Protein AF-A0A9E5NY23-F1 (afdb_monomer_lite)

Secondary structure (DSSP, 8-state):
-HHHHHT-SEE-HHHHHHHHHHHTT-HHHHHHHHHHHHHTTSEEEETTEEEESS-TTTS---SSHHHHHHHHHHT--

Foldseek 3Di:
DLCVLVVAPEEPPVVVVVLCVQQVPDSVSSVLLVVVCVVVVQWDQDPRYIDGPDDPVPDPRQSHPVSSVVVVVVVDD

pLDDT: mean 70.26, std 9.47, range [48.62, 82.88]

Sequence (77 aa):
MVSHLLGTEELDKELEEFILEKTEGVPFFIEELIKSLKDLKIIEREDNRYRIAKDIKEVTIPATIQDVIMARVDSLP

Structure (mmCIF, N/CA/C/O backbone):
data_AF-A0A9E5NY23-F1
#
_entry.id   AF-A0A9E5NY23-F1
#
loop_
_atom_site.group_PDB
_atom_site.id
_atom_site.type_symbol
_atom_site.label_atom_id
_atom_site.label_alt_id
_atom_site.label_comp_id
_atom_site.label_asym_id
_atom_site.label_entity_id
_atom_site.label_seq_id
_atom_site.pdbx_PDB_ins_code
_atom_site.Cartn_x
_atom_site.Cartn_y
_atom_site.Cartn_z
_atom_site.occupancy
_atom_site.B_iso_or_equiv
_atom_site.auth_seq_id
_atom_site.auth_comp_id
_atom_site.auth_asym_id
_atom_site.auth_atom_id
_atom_site.pdbx_PDB_model_num
ATOM 1 N N . MET A 1 1 ? 0.149 4.128 -11.790 1.00 66.25 1 MET A N 1
ATOM 2 C CA . MET A 1 1 ? 0.927 2.874 -12.019 1.00 66.25 1 MET A CA 1
ATOM 3 C C . MET A 1 1 ? 0.659 1.881 -10.898 1.00 66.25 1 MET A C 1
ATOM 5 O O . MET A 1 1 ? 0.378 0.721 -11.169 1.00 66.25 1 MET A O 1
ATOM 9 N N . VAL A 1 2 ? 0.689 2.358 -9.653 1.00 68.31 2 VAL A N 1
ATOM 10 C CA . VAL A 1 2 ? 0.405 1.570 -8.448 1.00 68.31 2 VAL A CA 1
ATOM 11 C C . VAL A 1 2 ? -1.044 1.061 -8.425 1.00 68.31 2 VAL A C 1
ATOM 13 O O . VAL A 1 2 ? -1.272 -0.111 -8.151 1.00 68.31 2 VAL A O 1
ATOM 16 N N . SER A 1 3 ? -2.014 1.893 -8.819 1.00 69.81 3 SER A N 1
ATOM 17 C CA . SER A 1 3 ? -3.434 1.519 -8.964 1.00 69.81 3 SER A CA 1
ATOM 18 C C . SER A 1 3 ? -3.661 0.286 -9.856 1.00 69.81 3 SER A C 1
ATOM 20 O O . SER A 1 3 ? -4.387 -0.637 -9.486 1.00 69.81 3 SER A O 1
ATOM 22 N N . HIS A 1 4 ? -2.959 0.210 -10.993 1.00 71.19 4 HIS A N 1
ATOM 23 C CA . HIS A 1 4 ? -3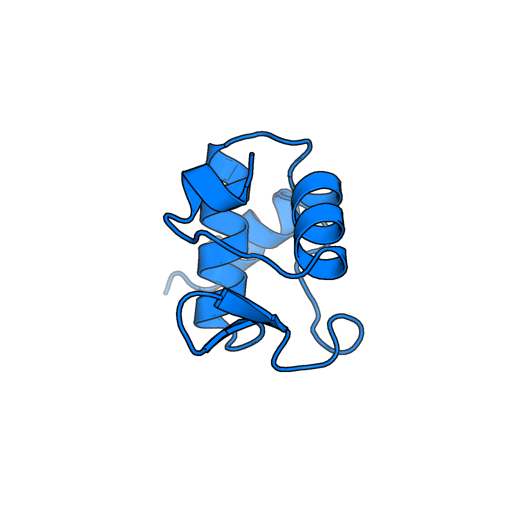.015 -0.941 -11.900 1.00 71.19 4 HIS A CA 1
ATOM 24 C C . HIS A 1 4 ? -2.436 -2.220 -11.285 1.00 71.19 4 HIS A C 1
ATOM 26 O O . HIS A 1 4 ? -3.016 -3.286 -11.471 1.00 71.19 4 HIS A O 1
ATOM 32 N N . LEU A 1 5 ? -1.330 -2.120 -10.541 1.00 68.75 5 LEU A N 1
ATOM 33 C CA . LEU A 1 5 ? -0.742 -3.260 -9.819 1.00 68.75 5 LEU A CA 1
ATOM 34 C C . LEU A 1 5 ? -1.657 -3.752 -8.689 1.00 68.75 5 LEU A C 1
ATOM 36 O O . LEU A 1 5 ? -1.658 -4.929 -8.344 1.00 68.75 5 LEU A O 1
ATOM 40 N N . LEU A 1 6 ? -2.467 -2.850 -8.139 1.00 67.50 6 LEU A N 1
ATOM 41 C CA . LEU A 1 6 ? -3.384 -3.123 -7.041 1.00 67.50 6 LEU A CA 1
ATOM 42 C C . LEU A 1 6 ? -4.762 -3.631 -7.459 1.00 67.50 6 LEU A C 1
ATOM 44 O O . LEU A 1 6 ? -5.530 -4.072 -6.598 1.00 67.50 6 LEU A O 1
ATOM 48 N N . GLY A 1 7 ? -5.099 -3.537 -8.746 1.00 66.75 7 GLY A N 1
ATOM 49 C CA . GLY A 1 7 ? -6.453 -3.800 -9.225 1.00 66.75 7 GLY A CA 1
ATOM 50 C C . GLY A 1 7 ? -7.491 -2.867 -8.593 1.00 66.75 7 GLY A C 1
ATOM 51 O O . GLY A 1 7 ? -8.627 -3.290 -8.367 1.00 66.75 7 GLY A O 1
ATOM 52 N N . THR A 1 8 ? -7.103 -1.629 -8.263 1.00 67.44 8 THR A N 1
ATOM 53 C CA . THR A 1 8 ? -8.028 -0.589 -7.797 1.00 67.44 8 THR A CA 1
ATOM 54 C C . THR A 1 8 ? -8.070 0.551 -8.786 1.00 67.44 8 THR A C 1
ATOM 56 O O . THR A 1 8 ? -7.057 0.922 -9.375 1.00 67.44 8 THR A O 1
ATOM 59 N N . GLU A 1 9 ? -9.256 1.116 -8.975 1.00 64.50 9 GLU A N 1
ATOM 60 C CA . GLU A 1 9 ? -9.405 2.294 -9.827 1.00 64.50 9 GLU A CA 1
ATOM 61 C C . GLU A 1 9 ? -8.881 3.545 -9.122 1.00 64.50 9 GLU A C 1
ATOM 63 O O . GLU A 1 9 ? -8.462 4.495 -9.779 1.00 64.50 9 GLU A O 1
ATOM 68 N N . GLU A 1 10 ? -8.851 3.536 -7.785 1.00 69.12 10 GLU A N 1
ATOM 69 C CA . GLU A 1 10 ? -8.527 4.724 -7.012 1.00 69.12 10 GLU A CA 1
ATOM 70 C C . GLU A 1 10 ? -7.658 4.382 -5.790 1.00 69.12 10 GLU A C 1
ATOM 72 O O . GLU A 1 10 ? -7.919 3.446 -5.029 1.00 69.12 10 GLU A O 1
ATOM 77 N N . LEU A 1 11 ? -6.579 5.145 -5.639 1.00 74.44 11 LEU A N 1
ATOM 78 C CA . LEU A 1 11 ? -5.621 5.101 -4.541 1.00 74.44 11 LEU A CA 1
ATOM 79 C C . LEU A 1 11 ? -5.494 6.531 -4.018 1.00 74.44 11 LEU A C 1
ATOM 81 O O . LEU A 1 11 ? -5.538 7.476 -4.810 1.00 74.44 11 LEU A O 1
ATOM 85 N N . ASP A 1 12 ? -5.382 6.702 -2.704 1.00 78.50 12 ASP A N 1
ATOM 86 C CA . ASP A 1 12 ? -5.067 8.020 -2.159 1.00 78.50 12 ASP A CA 1
ATOM 87 C C . ASP A 1 12 ? -3.707 8.510 -2.696 1.00 78.50 12 ASP A C 1
ATOM 89 O O . ASP A 1 12 ? -2.764 7.724 -2.808 1.00 78.50 12 ASP A O 1
ATOM 93 N N . LYS A 1 13 ? -3.600 9.794 -3.061 1.00 79.94 13 LYS A N 1
ATOM 94 C CA . LYS A 1 13 ? -2.370 10.343 -3.656 1.00 79.94 13 LYS A CA 1
ATOM 95 C C . LYS A 1 13 ? -1.192 10.315 -2.690 1.00 79.94 13 LYS A C 1
ATOM 97 O O . LYS A 1 13 ? -0.082 10.027 -3.121 1.00 79.94 13 LYS A O 1
ATOM 102 N N . GLU A 1 14 ? -1.433 10.577 -1.409 1.00 78.12 14 GLU A N 1
ATOM 103 C CA . GLU A 1 14 ? -0.394 10.543 -0.379 1.00 78.12 14 GLU A CA 1
ATOM 104 C C . GLU A 1 14 ? 0.125 9.111 -0.201 1.00 78.12 14 GLU A C 1
ATOM 106 O O . GLU A 1 14 ? 1.327 8.880 -0.078 1.00 78.12 14 GLU A O 1
ATOM 111 N N . LEU A 1 15 ? -0.773 8.126 -0.302 1.00 78.06 15 LEU A N 1
ATOM 112 C CA . LEU A 1 15 ? -0.408 6.713 -0.301 1.00 78.06 15 LEU A CA 1
ATOM 113 C C . LEU A 1 15 ? 0.343 6.301 -1.579 1.00 78.06 15 LEU A C 1
ATOM 115 O O . LEU A 1 15 ? 1.298 5.531 -1.491 1.00 78.06 15 LEU A O 1
ATOM 119 N N . GLU A 1 16 ? -0.053 6.792 -2.759 1.00 82.81 16 GLU A N 1
ATOM 120 C CA . GLU A 1 16 ? 0.663 6.514 -4.013 1.00 82.81 16 GLU A CA 1
ATOM 121 C C . GLU A 1 16 ? 2.087 7.078 -3.981 1.00 82.81 16 GLU A C 1
ATOM 123 O O . GLU A 1 16 ? 3.030 6.351 -4.294 1.00 82.81 16 GLU A O 1
ATOM 128 N N . GLU A 1 17 ? 2.254 8.335 -3.567 1.00 82.88 17 GLU A N 1
ATOM 129 C CA . GLU A 1 17 ? 3.565 8.977 -3.433 1.00 82.88 17 GLU A CA 1
ATOM 130 C C . GLU A 1 17 ? 4.437 8.249 -2.410 1.00 82.88 17 GLU A C 1
ATOM 132 O O . GLU A 1 17 ? 5.578 7.914 -2.720 1.00 82.88 17 GLU A O 1
ATOM 137 N N . PHE A 1 18 ? 3.879 7.898 -1.248 1.00 80.25 18 PHE A N 1
ATOM 138 C CA . PHE A 1 18 ? 4.580 7.115 -0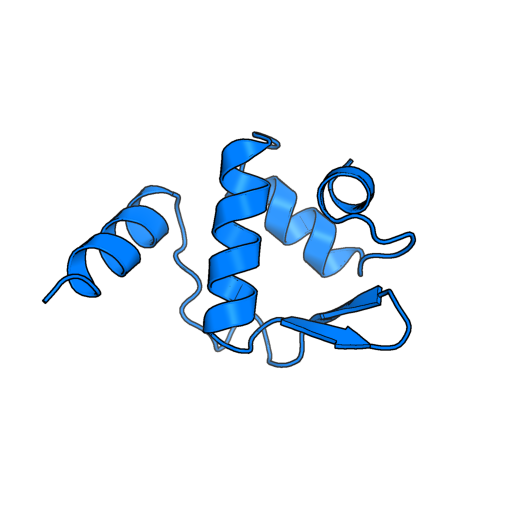.233 1.00 80.25 18 PHE A CA 1
ATOM 139 C C . PHE A 1 18 ? 5.058 5.761 -0.771 1.00 80.25 18 PHE A C 1
ATOM 141 O O . PHE A 1 18 ? 6.217 5.382 -0.596 1.00 80.25 18 PHE A O 1
ATOM 148 N N . ILE A 1 19 ? 4.178 5.021 -1.453 1.00 80.00 19 ILE A N 1
ATOM 149 C CA . ILE A 1 19 ? 4.525 3.721 -2.031 1.00 80.00 19 ILE A CA 1
ATOM 150 C C . ILE A 1 19 ? 5.624 3.893 -3.079 1.00 80.00 19 ILE A C 1
ATOM 152 O O . ILE A 1 19 ? 6.593 3.137 -3.067 1.00 80.00 19 ILE A O 1
ATOM 156 N N . LEU A 1 20 ? 5.510 4.874 -3.973 1.00 81.94 20 LEU A N 1
ATOM 157 C CA . LEU A 1 20 ? 6.509 5.114 -5.014 1.00 81.94 20 LEU A CA 1
ATOM 158 C C . LEU A 1 20 ? 7.862 5.531 -4.434 1.00 81.94 20 LEU A C 1
ATOM 160 O O . LEU A 1 20 ? 8.882 5.007 -4.876 1.00 81.94 20 LEU A O 1
ATOM 164 N N . GLU A 1 21 ? 7.877 6.402 -3.426 1.00 81.88 21 GLU A N 1
ATOM 165 C CA . GLU A 1 21 ? 9.096 6.834 -2.738 1.00 81.88 21 GLU A CA 1
ATOM 166 C C . GLU A 1 21 ? 9.807 5.649 -2.069 1.00 81.88 21 GLU A C 1
ATOM 168 O O . GLU A 1 21 ? 11.021 5.503 -2.187 1.00 81.88 21 GLU A O 1
ATOM 173 N N . LYS A 1 22 ? 9.056 4.758 -1.410 1.00 74.94 22 LYS A N 1
ATOM 174 C CA . LYS A 1 22 ? 9.623 3.608 -0.688 1.00 74.94 22 LYS A CA 1
ATOM 175 C C . LYS A 1 22 ? 10.053 2.446 -1.573 1.00 74.94 22 LYS A C 1
ATOM 177 O O . LYS A 1 22 ? 10.874 1.634 -1.153 1.00 74.94 22 LYS A O 1
ATOM 182 N N . THR A 1 23 ? 9.479 2.334 -2.764 1.00 78.69 23 THR A N 1
ATOM 183 C CA . THR A 1 23 ? 9.675 1.178 -3.656 1.00 78.69 23 THR A CA 1
ATOM 184 C C . THR A 1 23 ? 10.494 1.512 -4.893 1.00 78.69 23 THR A C 1
ATOM 186 O O . THR A 1 23 ? 10.772 0.616 -5.689 1.00 78.69 23 THR A O 1
ATOM 189 N N . GLU A 1 24 ? 10.833 2.791 -5.083 1.00 78.75 24 GLU A N 1
ATOM 190 C CA . GLU A 1 24 ? 11.485 3.328 -6.282 1.00 78.75 24 GLU A CA 1
ATOM 191 C C . GLU A 1 24 ? 10.742 2.960 -7.585 1.00 78.75 24 GLU A C 1
ATOM 193 O O . GLU A 1 24 ? 11.319 2.903 -8.669 1.00 78.75 24 GLU A O 1
ATOM 198 N N . GLY A 1 25 ? 9.438 2.675 -7.488 1.00 77.06 25 GLY A N 1
ATOM 199 C CA . GLY A 1 25 ? 8.609 2.251 -8.617 1.00 77.06 25 GLY A CA 1
ATOM 200 C C . GLY A 1 25 ? 8.812 0.800 -9.069 1.00 77.06 25 GLY A C 1
ATOM 201 O O . GLY A 1 25 ? 8.249 0.407 -10.092 1.00 77.06 25 GLY A O 1
ATOM 202 N N . VAL A 1 26 ? 9.576 -0.016 -8.337 1.00 78.19 26 VAL A N 1
ATOM 203 C CA . VAL A 1 26 ? 9.800 -1.428 -8.677 1.00 78.19 26 VAL A CA 1
ATOM 204 C C . VAL A 1 26 ? 8.540 -2.253 -8.361 1.00 78.19 26 VAL A C 1
ATOM 206 O O . VAL A 1 26 ? 8.149 -2.339 -7.194 1.00 78.19 26 VAL A O 1
ATOM 209 N N . PRO A 1 27 ? 7.917 -2.933 -9.349 1.00 79.06 27 PRO A N 1
ATOM 210 C CA . PRO A 1 27 ? 6.625 -3.606 -9.164 1.00 79.06 27 PRO A CA 1
ATOM 211 C C . PRO A 1 27 ? 6.588 -4.627 -8.023 1.00 79.06 27 PRO A C 1
ATOM 213 O O . PRO A 1 27 ? 5.648 -4.641 -7.234 1.00 79.06 27 PRO A O 1
ATOM 216 N N . PHE A 1 28 ? 7.637 -5.440 -7.888 1.00 79.12 28 PHE A N 1
ATOM 217 C CA . PHE A 1 28 ? 7.722 -6.440 -6.822 1.00 79.12 28 PHE A CA 1
ATOM 218 C C . PHE A 1 28 ? 7.704 -5.803 -5.422 1.00 79.12 28 PHE A C 1
ATOM 220 O O . PHE A 1 28 ? 7.045 -6.308 -4.517 1.00 79.12 28 PHE A O 1
ATOM 227 N N . PHE A 1 29 ? 8.377 -4.664 -5.241 1.00 75.94 29 PHE A N 1
ATOM 228 C CA . PHE A 1 29 ? 8.413 -3.971 -3.952 1.00 75.94 29 PHE A CA 1
ATOM 229 C C . PHE A 1 29 ? 7.103 -3.260 -3.642 1.00 75.94 29 PHE A C 1
ATOM 231 O O . PHE A 1 29 ? 6.693 -3.233 -2.486 1.00 75.94 29 PHE A O 1
ATOM 238 N N . ILE A 1 30 ? 6.422 -2.747 -4.667 1.00 80.56 30 ILE A N 1
ATOM 239 C CA . ILE A 1 30 ? 5.063 -2.216 -4.537 1.00 80.56 30 ILE A CA 1
ATOM 240 C C . ILE A 1 30 ? 4.139 -3.289 -3.962 1.00 80.56 30 ILE A C 1
ATOM 242 O O . ILE A 1 30 ? 3.452 -3.041 -2.974 1.00 80.56 30 ILE A O 1
ATOM 246 N N . GLU A 1 31 ? 4.159 -4.498 -4.522 1.00 80.44 31 GLU A N 1
ATOM 247 C CA . GLU A 1 31 ? 3.332 -5.595 -4.019 1.00 80.44 31 GLU A CA 1
ATOM 248 C C . GLU A 1 31 ? 3.672 -5.986 -2.577 1.00 80.44 31 GLU A C 1
ATOM 250 O O . GLU A 1 31 ? 2.768 -6.175 -1.762 1.00 80.44 31 GLU A O 1
ATOM 255 N N . GLU A 1 32 ? 4.958 -6.117 -2.252 1.00 79.81 32 GLU A N 1
ATOM 256 C CA . GLU A 1 32 ? 5.402 -6.539 -0.921 1.00 79.81 32 GLU A CA 1
ATOM 257 C C . GLU A 1 32 ? 5.100 -5.491 0.152 1.00 79.81 32 GLU A C 1
ATOM 259 O O . GLU A 1 32 ? 4.537 -5.835 1.191 1.00 79.81 32 GLU A O 1
ATOM 264 N N . LEU A 1 33 ? 5.376 -4.212 -0.121 1.00 78.81 33 LEU A N 1
ATOM 265 C CA . LEU A 1 33 ? 5.046 -3.122 0.794 1.00 78.81 33 LEU A CA 1
ATOM 266 C C . LEU A 1 33 ? 3.544 -3.102 1.080 1.00 78.81 33 LEU A C 1
ATOM 268 O O . LEU A 1 33 ? 3.129 -3.036 2.231 1.00 78.81 33 LEU A O 1
ATOM 272 N N . ILE A 1 34 ? 2.713 -3.230 0.049 1.00 79.25 34 ILE A N 1
ATOM 273 C CA . ILE A 1 34 ? 1.257 -3.224 0.206 1.00 79.25 34 ILE A CA 1
ATOM 274 C C . ILE A 1 34 ? 0.776 -4.431 1.009 1.00 79.25 34 ILE A C 1
ATOM 276 O O . ILE A 1 34 ? -0.112 -4.276 1.849 1.00 79.25 34 ILE A O 1
ATOM 280 N N . LYS A 1 35 ? 1.347 -5.623 0.790 1.00 78.06 35 LYS A N 1
ATOM 281 C CA . LYS A 1 35 ? 1.052 -6.796 1.630 1.00 78.06 35 LYS A CA 1
ATOM 282 C C . LYS A 1 35 ? 1.376 -6.498 3.092 1.00 78.06 35 LYS A C 1
ATOM 284 O O . LYS A 1 35 ? 0.494 -6.652 3.929 1.00 78.06 35 LYS A O 1
ATOM 289 N N . SER A 1 36 ? 2.562 -5.963 3.385 1.00 77.31 36 SER A N 1
ATOM 290 C CA . SER A 1 36 ? 2.944 -5.587 4.751 1.00 77.31 36 SER A CA 1
ATOM 291 C C . SER A 1 36 ? 2.010 -4.535 5.356 1.00 77.31 36 SER A C 1
ATOM 293 O O . SER A 1 36 ? 1.573 -4.688 6.494 1.00 77.31 36 SER A O 1
ATOM 295 N N . LEU A 1 37 ? 1.643 -3.492 4.605 1.00 78.06 37 LEU A N 1
ATOM 296 C CA . LEU A 1 37 ? 0.718 -2.456 5.077 1.00 78.06 37 LEU A CA 1
ATOM 297 C C . LEU A 1 37 ? -0.679 -3.024 5.387 1.00 78.06 37 LEU A C 1
ATOM 299 O O . LEU A 1 37 ? -1.325 -2.580 6.339 1.00 78.06 37 LEU A O 1
AT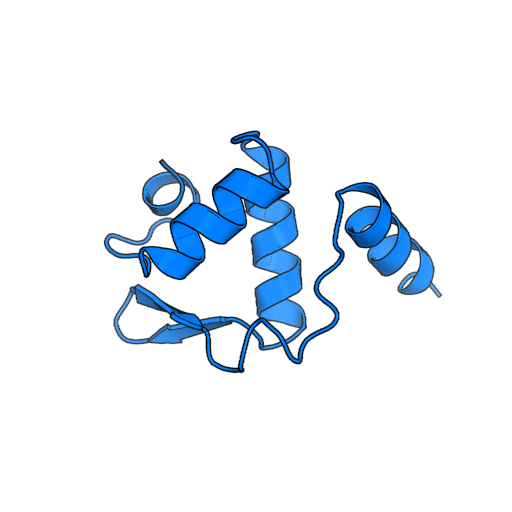OM 303 N N . LYS A 1 38 ? -1.145 -4.011 4.611 1.00 77.69 38 LYS A N 1
ATOM 304 C CA . LYS A 1 38 ? -2.410 -4.722 4.865 1.00 77.69 38 LYS A CA 1
ATOM 305 C C . LYS A 1 38 ? -2.319 -5.619 6.094 1.00 77.69 38 LYS A C 1
ATOM 307 O O . LYS A 1 38 ? -3.218 -5.576 6.932 1.00 77.69 38 LYS A O 1
ATOM 312 N N . ASP A 1 39 ? -1.243 -6.389 6.220 1.00 77.69 39 ASP A N 1
ATOM 313 C CA . ASP A 1 39 ? -1.022 -7.303 7.346 1.00 77.69 39 ASP A CA 1
ATOM 314 C C . ASP A 1 39 ? -0.935 -6.535 8.674 1.00 77.69 39 ASP A C 1
ATOM 316 O O . ASP A 1 39 ? -1.522 -6.936 9.680 1.00 77.69 39 ASP A O 1
ATOM 320 N N . LEU A 1 40 ? -0.296 -5.362 8.650 1.00 74.19 40 LEU A N 1
ATOM 321 C CA . LEU A 1 40 ? -0.199 -4.440 9.783 1.00 74.19 40 LEU A CA 1
ATOM 322 C C . LEU A 1 40 ? -1.476 -3.602 10.012 1.00 74.19 40 LEU A C 1
ATOM 324 O O . LEU A 1 40 ? -1.529 -2.815 10.960 1.00 74.19 40 LEU A O 1
ATOM 328 N N . LYS A 1 41 ? -2.516 -3.768 9.179 1.00 76.50 41 LYS A N 1
ATOM 329 C CA . LYS A 1 41 ? -3.779 -3.000 9.212 1.00 76.50 41 LYS A CA 1
ATOM 330 C C . LYS A 1 41 ? -3.570 -1.479 9.165 1.00 76.50 41 LYS A C 1
ATOM 332 O O . LYS A 1 41 ? -4.276 -0.725 9.833 1.00 76.50 41 LYS A O 1
ATOM 337 N N . ILE A 1 42 ? -2.568 -1.043 8.404 1.00 75.44 42 ILE A N 1
ATOM 338 C CA . ILE A 1 42 ? -2.222 0.370 8.180 1.00 75.44 42 ILE A CA 1
ATOM 339 C C . ILE A 1 42 ? -3.057 0.932 7.041 1.00 75.44 42 ILE A C 1
ATOM 341 O O . ILE A 1 42 ? -3.495 2.076 7.105 1.00 75.44 42 ILE A O 1
ATOM 345 N N . ILE A 1 43 ? -3.289 0.117 6.011 1.00 79.44 43 ILE A N 1
ATOM 346 C CA . ILE A 1 43 ? -4.191 0.446 4.914 1.00 79.44 43 ILE A CA 1
ATOM 347 C C . ILE A 1 43 ? -5.392 -0.485 4.927 1.00 79.44 43 ILE A C 1
ATOM 349 O O . ILE A 1 43 ? -5.284 -1.675 5.233 1.00 79.44 43 ILE A O 1
ATOM 353 N N . GLU A 1 44 ? -6.533 0.058 4.542 1.00 78.25 44 GLU A N 1
ATOM 354 C CA . GLU A 1 44 ? -7.768 -0.689 4.371 1.00 78.25 44 GLU A CA 1
ATOM 355 C C . GLU A 1 44 ? -8.376 -0.402 3.004 1.00 78.25 44 GLU A C 1
ATOM 357 O O . GLU A 1 44 ? -8.132 0.641 2.392 1.00 78.25 44 GLU A O 1
ATOM 362 N N . ARG A 1 45 ? -9.139 -1.373 2.501 1.00 77.19 45 ARG A N 1
ATOM 363 C CA . ARG A 1 45 ? -9.891 -1.221 1.260 1.00 77.19 45 ARG A CA 1
ATOM 364 C C . ARG A 1 45 ? -11.321 -0.847 1.617 1.00 77.19 45 ARG A C 1
ATOM 366 O O . ARG A 1 45 ? -12.029 -1.670 2.190 1.00 77.19 45 ARG A O 1
ATOM 373 N N . GLU A 1 46 ? -11.735 0.351 1.237 1.00 76.25 46 GLU A N 1
ATOM 374 C CA . GLU A 1 46 ? -13.105 0.844 1.380 1.00 76.25 46 GLU A CA 1
ATOM 375 C C . GLU A 1 46 ? -13.609 1.271 -0.003 1.00 76.25 46 GLU A C 1
ATOM 377 O O . GLU A 1 46 ? -12.889 1.943 -0.737 1.00 76.25 46 GLU A O 1
ATOM 382 N N . ASP A 1 47 ? -14.795 0.807 -0.406 1.00 72.88 47 ASP A N 1
ATOM 383 C CA . ASP A 1 47 ? -15.425 1.146 -1.694 1.00 72.88 47 ASP A CA 1
ATOM 384 C C . ASP A 1 47 ? -14.497 1.041 -2.913 1.00 72.88 47 ASP A C 1
ATOM 386 O O . ASP A 1 47 ? -14.481 1.885 -3.803 1.00 72.88 47 ASP A O 1
ATOM 390 N N . ASN A 1 48 ? -13.713 -0.039 -2.968 1.00 71.94 48 ASN A N 1
ATOM 391 C CA . ASN A 1 48 ? -12.759 -0.302 -4.046 1.00 71.94 48 ASN A CA 1
ATOM 392 C C . ASN A 1 48 ? -11.535 0.633 -4.085 1.00 71.94 48 ASN A C 1
ATOM 394 O O . ASN A 1 48 ? -10.731 0.523 -5.010 1.00 71.94 48 ASN A O 1
ATOM 398 N N . ARG A 1 49 ? -11.351 1.479 -3.067 1.00 73.56 49 ARG A N 1
ATOM 399 C CA . ARG A 1 49 ? -10.214 2.391 -2.902 1.00 73.56 49 ARG A CA 1
ATOM 400 C C . ARG A 1 49 ? -9.360 1.939 -1.720 1.00 73.56 49 ARG A C 1
ATOM 402 O O . ARG A 1 49 ? -9.886 1.482 -0.707 1.00 73.56 49 ARG A O 1
ATOM 409 N N . TYR A 1 50 ? -8.039 2.037 -1.839 1.00 78.69 50 TYR A N 1
ATOM 410 C CA . TYR A 1 50 ? -7.161 1.853 -0.680 1.00 78.69 50 TYR A CA 1
ATOM 411 C C . TYR A 1 50 ? -6.956 3.196 0.011 1.00 78.69 50 TYR A C 1
ATOM 413 O O . TYR A 1 50 ? -6.561 4.170 -0.635 1.00 78.69 50 TYR A O 1
ATOM 421 N N . ARG A 1 51 ? -7.199 3.221 1.323 1.00 75.81 51 ARG A N 1
ATOM 422 C CA . ARG A 1 51 ? -6.941 4.379 2.178 1.00 75.81 51 ARG A CA 1
ATOM 423 C C . ARG A 1 51 ? -6.066 4.007 3.363 1.00 75.81 51 ARG A C 1
ATOM 425 O O . ARG A 1 51 ? -6.024 2.854 3.790 1.00 75.81 51 ARG A O 1
ATOM 432 N N . ILE A 1 52 ? -5.397 5.013 3.901 1.00 74.00 52 ILE A N 1
ATOM 433 C CA . ILE A 1 52 ? -4.623 4.920 5.133 1.00 74.00 52 ILE A CA 1
ATOM 434 C C . ILE A 1 52 ? -5.608 4.925 6.314 1.00 74.00 52 ILE A C 1
ATOM 436 O O . ILE A 1 52 ? -6.356 5.881 6.496 1.00 74.00 52 ILE A O 1
ATOM 440 N N . ALA A 1 53 ? -5.634 3.842 7.091 1.00 70.25 53 ALA A N 1
ATOM 441 C CA . ALA A 1 53 ? -6.513 3.655 8.250 1.00 70.25 53 ALA A CA 1
ATOM 442 C C . ALA A 1 53 ? -5.903 4.183 9.563 1.00 70.25 53 ALA A C 1
ATOM 444 O O . ALA A 1 53 ? -6.617 4.405 10.541 1.00 70.25 53 ALA A O 1
ATOM 445 N N . LYS A 1 54 ? -4.577 4.360 9.606 1.00 64.31 54 LYS A N 1
ATOM 446 C CA . LYS A 1 54 ? -3.812 4.868 10.755 1.00 64.31 54 LYS A CA 1
ATOM 447 C C . LYS A 1 54 ? -2.732 5.821 10.284 1.00 64.31 54 LYS A C 1
ATOM 449 O O . LYS A 1 54 ? -2.165 5.591 9.224 1.00 64.31 54 LYS A O 1
ATOM 454 N N . ASP A 1 55 ? -2.424 6.835 11.084 1.00 62.09 55 ASP A N 1
ATOM 455 C CA . ASP A 1 55 ? -1.403 7.829 10.757 1.00 62.09 55 ASP A CA 1
ATOM 456 C C . ASP A 1 55 ? -0.089 7.129 10.358 1.00 62.09 55 ASP A C 1
ATOM 458 O O . ASP A 1 55 ? 0.531 6.430 11.165 1.00 62.09 55 ASP A O 1
ATOM 462 N N . ILE A 1 56 ? 0.311 7.274 9.087 1.00 58.50 56 ILE A N 1
ATOM 463 C CA . ILE A 1 56 ? 1.510 6.638 8.510 1.00 58.50 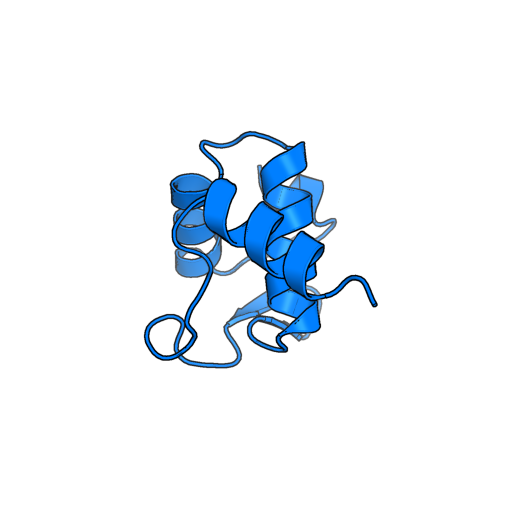56 ILE A CA 1
ATOM 464 C C . ILE A 1 56 ? 2.761 6.973 9.336 1.00 58.50 56 ILE A C 1
ATOM 466 O O . ILE A 1 56 ? 3.716 6.201 9.350 1.00 58.50 56 ILE A O 1
ATOM 470 N N . LYS A 1 57 ? 2.741 8.107 10.048 1.00 55.84 57 LYS A N 1
ATOM 471 C CA . LYS A 1 57 ? 3.831 8.586 10.903 1.00 55.84 57 LYS A CA 1
ATOM 472 C C . LYS A 1 57 ? 3.967 7.831 12.223 1.00 55.84 57 LYS A C 1
ATOM 474 O O . LYS A 1 57 ? 5.058 7.818 12.785 1.00 55.84 57 LYS A O 1
ATOM 479 N N . GLU A 1 58 ? 2.887 7.244 12.736 1.00 51.06 58 GLU A N 1
ATOM 480 C CA . GLU A 1 58 ? 2.906 6.495 14.002 1.00 51.06 58 GLU A CA 1
ATOM 481 C C . GLU A 1 58 ? 3.236 5.022 13.807 1.00 51.06 58 GLU A C 1
ATOM 483 O O . GLU A 1 58 ? 3.664 4.343 14.744 1.00 51.06 58 GLU A O 1
ATOM 488 N N . VAL A 1 59 ? 3.035 4.507 12.597 1.00 54.00 59 VAL A N 1
ATOM 489 C CA . VAL A 1 59 ? 3.402 3.137 12.303 1.00 54.00 59 VAL A CA 1
ATOM 490 C C . VAL A 1 59 ? 4.870 3.123 11.923 1.00 54.00 59 VAL A C 1
ATOM 492 O O . VAL A 1 59 ? 5.286 3.849 11.025 1.00 54.00 59 VAL A O 1
ATOM 495 N N . THR A 1 60 ? 5.664 2.295 12.601 1.00 53.72 60 THR A N 1
ATOM 496 C CA . THR A 1 60 ? 7.038 1.975 12.202 1.00 53.72 60 THR A CA 1
ATOM 497 C C . THR A 1 60 ? 6.982 1.226 10.872 1.00 53.72 60 THR A C 1
ATOM 499 O O . THR A 1 60 ? 7.127 0.007 10.820 1.00 53.72 60 THR A O 1
ATOM 502 N N . ILE A 1 61 ? 6.661 1.937 9.790 1.00 57.00 61 ILE A N 1
ATOM 503 C CA . ILE A 1 61 ? 6.691 1.378 8.454 1.00 57.00 61 ILE A CA 1
ATOM 504 C C . ILE A 1 61 ? 8.168 1.162 8.164 1.00 57.00 61 ILE A C 1
ATOM 506 O O . ILE A 1 61 ? 8.946 2.112 8.303 1.00 57.00 61 ILE A O 1
ATOM 510 N N . PRO A 1 62 ? 8.556 -0.068 7.801 1.00 57.06 62 PRO A N 1
ATOM 511 C CA . PRO A 1 62 ? 9.903 -0.371 7.365 1.00 57.06 62 PRO A CA 1
ATOM 512 C C . PRO A 1 62 ? 10.398 0.725 6.413 1.00 57.06 62 PRO A C 1
ATOM 514 O O . PRO A 1 62 ? 9.805 0.956 5.357 1.00 57.06 62 PRO A O 1
ATOM 517 N N . ALA A 1 63 ? 11.413 1.482 6.834 1.00 54.69 63 ALA A N 1
ATOM 518 C CA . ALA A 1 63 ? 11.819 2.700 6.141 1.00 54.69 63 ALA A CA 1
ATOM 519 C C . ALA A 1 63 ? 12.433 2.388 4.771 1.00 54.69 63 ALA A C 1
ATOM 521 O O . ALA A 1 63 ? 12.481 3.278 3.914 1.00 54.69 63 ALA A O 1
ATOM 522 N N . THR A 1 64 ? 12.871 1.138 4.590 1.00 57.28 64 THR A N 1
ATOM 523 C CA . THR A 1 64 ? 13.583 0.604 3.434 1.00 57.28 64 THR A CA 1
ATOM 524 C C . THR A 1 64 ? 13.177 -0.844 3.128 1.00 57.28 64 THR A C 1
ATOM 526 O O . THR A 1 64 ? 12.650 -1.563 3.978 1.00 57.28 64 THR A O 1
ATOM 529 N N . ILE A 1 65 ? 13.501 -1.321 1.921 1.00 55.62 65 ILE A N 1
ATOM 530 C CA . ILE A 1 65 ? 13.398 -2.743 1.533 1.00 55.62 65 ILE A CA 1
ATOM 531 C C . ILE A 1 65 ? 14.074 -3.658 2.559 1.00 55.62 65 ILE A C 1
ATOM 533 O O . ILE A 1 65 ? 13.589 -4.750 2.843 1.00 55.62 65 ILE A O 1
ATOM 537 N N . GLN A 1 66 ? 15.191 -3.210 3.125 1.00 54.62 66 GLN A N 1
ATOM 538 C CA . GLN A 1 66 ? 15.956 -3.971 4.099 1.00 54.62 66 GLN A CA 1
ATOM 539 C C . GLN A 1 66 ? 15.157 -4.184 5.386 1.00 54.62 66 GLN A C 1
ATOM 541 O O . GLN A 1 66 ? 15.161 -5.286 5.923 1.00 54.62 66 GLN A O 1
ATOM 546 N N . ASP A 1 67 ? 14.383 -3.184 5.802 1.00 61.78 67 ASP A N 1
ATOM 547 C CA . ASP A 1 67 ? 13.479 -3.291 6.941 1.00 61.78 67 ASP A CA 1
ATOM 548 C C . ASP A 1 67 ? 12.282 -4.211 6.629 1.00 61.78 67 ASP A C 1
ATOM 550 O O . ASP A 1 67 ? 11.835 -4.949 7.502 1.00 61.78 67 ASP A O 1
ATOM 554 N N . VAL A 1 68 ? 11.768 -4.210 5.387 1.00 60.09 68 VAL A N 1
ATOM 555 C CA . VAL A 1 68 ? 10.673 -5.115 4.970 1.00 60.09 68 VAL A CA 1
ATOM 556 C C . VAL A 1 68 ? 11.158 -6.566 4.981 1.00 60.09 68 VAL A C 1
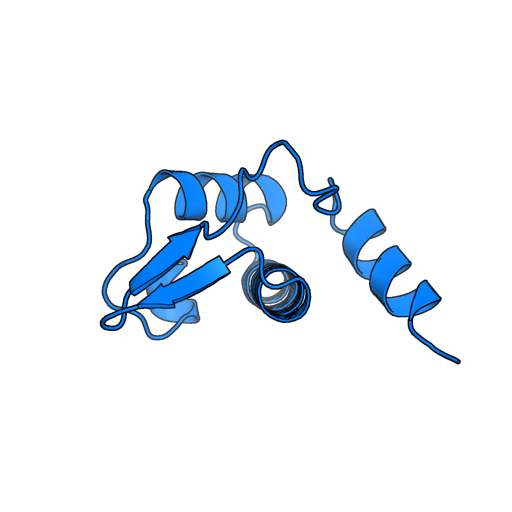ATOM 558 O O . VAL A 1 68 ? 10.477 -7.454 5.496 1.00 60.09 68 VAL A O 1
ATOM 561 N N . ILE A 1 69 ? 12.358 -6.810 4.445 1.00 62.00 69 ILE A N 1
ATOM 562 C CA . ILE A 1 69 ? 12.993 -8.131 4.447 1.00 62.00 69 ILE A CA 1
ATOM 563 C C . ILE A 1 69 ? 13.276 -8.579 5.885 1.00 62.00 69 ILE A C 1
ATOM 565 O O . ILE A 1 69 ? 12.933 -9.705 6.236 1.00 62.00 69 ILE A O 1
ATOM 569 N N . MET A 1 70 ? 13.847 -7.706 6.721 1.00 63.09 70 MET A N 1
ATOM 570 C CA . MET A 1 70 ? 14.118 -7.989 8.136 1.00 63.09 70 MET A CA 1
ATOM 571 C C . MET A 1 70 ? 12.833 -8.312 8.902 1.00 63.09 70 MET A C 1
ATOM 573 O O . MET A 1 70 ? 12.786 -9.330 9.579 1.00 63.09 70 MET A O 1
ATOM 577 N N . ALA A 1 71 ? 11.759 -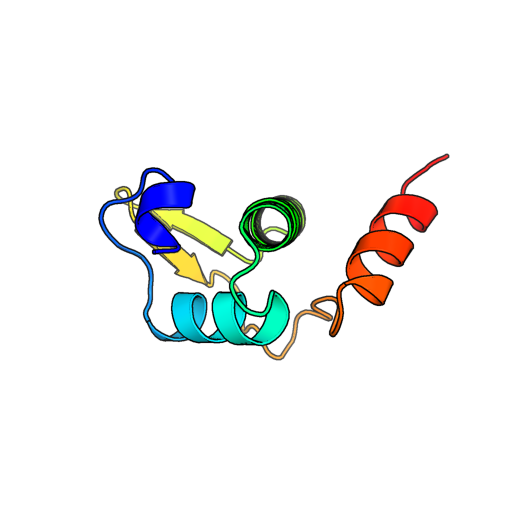7.533 8.726 1.00 60.81 71 ALA A N 1
ATOM 578 C CA . ALA A 1 71 ? 10.473 -7.799 9.372 1.00 60.81 71 ALA A CA 1
ATOM 579 C C . ALA A 1 71 ? 9.893 -9.170 8.984 1.00 60.81 71 ALA A C 1
ATOM 581 O O . ALA A 1 71 ? 9.251 -9.834 9.798 1.00 60.81 71 ALA A O 1
ATOM 582 N N . ARG A 1 72 ? 10.131 -9.624 7.746 1.00 62.44 72 ARG A N 1
ATOM 583 C CA . ARG A 1 72 ? 9.685 -10.943 7.282 1.00 62.44 72 ARG A CA 1
ATOM 584 C C . ARG A 1 72 ? 10.565 -12.073 7.811 1.00 62.44 72 ARG A C 1
ATOM 586 O O . ARG A 1 72 ? 10.023 -13.118 8.166 1.00 62.44 72 ARG A O 1
ATOM 593 N N . VAL A 1 73 ? 11.878 -11.852 7.897 1.00 59.88 73 VAL A N 1
ATOM 594 C CA . VAL A 1 73 ? 12.832 -12.783 8.518 1.00 59.88 73 VAL A CA 1
ATOM 595 C C . VAL A 1 73 ? 12.547 -12.945 10.012 1.00 59.88 73 VAL A C 1
ATOM 597 O O . VAL A 1 73 ? 12.482 -14.076 10.476 1.00 59.88 73 VAL A O 1
ATOM 600 N N . ASP A 1 74 ? 12.272 -11.860 10.736 1.00 59.84 74 ASP A N 1
ATOM 601 C CA . ASP A 1 74 ? 11.890 -11.900 12.156 1.00 59.84 74 ASP A CA 1
ATOM 602 C C . ASP A 1 74 ? 10.524 -12.573 12.389 1.00 59.84 74 ASP A C 1
ATOM 604 O O . ASP A 1 74 ? 10.251 -13.065 13.482 1.00 59.84 74 ASP A O 1
ATOM 608 N N . SER A 1 75 ? 9.654 -12.618 11.372 1.00 55.62 75 SER A N 1
ATOM 609 C CA . SER A 1 75 ? 8.358 -13.313 11.447 1.00 55.62 75 SER A CA 1
ATOM 610 C C . SER A 1 75 ? 8.436 -14.824 11.184 1.00 55.62 75 SER A C 1
ATOM 612 O O . SER A 1 75 ? 7.416 -15.511 11.286 1.00 55.62 75 SER A O 1
ATOM 614 N N . LEU A 1 76 ? 9.613 -15.350 10.819 1.00 48.62 76 LEU A N 1
ATOM 615 C CA . LEU A 1 76 ? 9.820 -16.786 10.641 1.00 48.62 76 LEU A CA 1
ATOM 616 C C . LEU A 1 76 ? 10.122 -17.439 12.008 1.00 48.62 76 LEU A C 1
ATOM 618 O O . LEU A 1 76 ? 11.033 -16.980 12.696 1.00 48.62 76 LEU A O 1
ATOM 622 N N . PRO A 1 77 ? 9.361 -18.474 12.419 1.00 57.56 77 PRO A N 1
ATOM 623 C CA . PRO A 1 77 ? 9.581 -19.204 13.670 1.00 57.56 77 PRO A CA 1
ATOM 624 C C . PRO A 1 77 ? 10.835 -20.089 13.656 1.00 57.56 77 PRO A C 1
ATOM 626 O O . PRO A 1 77 ? 11.265 -20.512 12.556 1.00 57.56 77 PRO A O 1
#

Radius of gyration: 12.04 Å; chains: 1; bounding box: 31×30×26 Å